Protein AF-A0AA88I192-F1 (afdb_monomer)

Nearest PDB structures (foldseek):
  7pnu-assembly1_K  TM=9.809E-01  e=5.376E-10  Mus musculus
  6yss-assembly1_n  TM=9.288E-01  e=1.792E-05  Escherichia coli
  8a22-assembly1_Bn  TM=9.103E-01  e=1.193E-05  Polytomella magna
  7nbu-assembly1_N  TM=9.635E-01  e=3.603E-05  Escherichia coli K-12
  7pjs-assembly1_n  TM=9.358E-01  e=3.207E-05  Escherichia coli

Structure (mmCIF, N/CA/C/O backbone):
data_AF-A0AA88I192-F1
#
_entry.id   AF-A0AA88I192-F1
#
loop_
_atom_site.group_PDB
_atom_site.id
_atom_site.type_symbol
_atom_site.label_atom_id
_atom_site.label_alt_id
_atom_site.label_comp_id
_atom_site.label_asym_id
_atom_site.label_entity_id
_atom_site.label_seq_id
_atom_site.pdbx_PDB_ins_code
_atom_site.Cartn_x
_atom_site.Cartn_y
_atom_site.Cartn_z
_atom_site.occupancy
_atom_site.B_iso_or_equiv
_atom_site.auth_seq_id
_atom_site.auth_comp_id
_atom_site.auth_asym_id
_atom_site.auth_atom_id
_atom_site.pdbx_PDB_model_num
ATOM 1 N N . MET A 1 1 ? 41.809 38.322 25.115 1.00 51.41 1 MET A N 1
ATOM 2 C CA . MET A 1 1 ? 41.732 36.876 25.448 1.00 51.41 1 MET A CA 1
ATOM 3 C C . MET A 1 1 ? 40.350 36.217 25.247 1.00 51.41 1 MET A C 1
ATOM 5 O O . MET A 1 1 ? 40.270 35.003 25.405 1.00 51.41 1 MET A O 1
ATOM 9 N N . MET A 1 2 ? 39.270 36.935 24.883 1.00 50.91 2 MET A N 1
ATOM 10 C CA . MET A 1 2 ? 37.962 36.310 24.558 1.00 50.91 2 MET A CA 1
ATOM 11 C C . MET A 1 2 ? 37.680 36.199 23.048 1.00 50.91 2 MET A C 1
ATOM 13 O O . MET A 1 2 ? 37.056 35.233 22.620 1.00 50.91 2 MET A O 1
ATOM 17 N N . LEU A 1 3 ? 38.195 37.129 22.235 1.00 48.72 3 LEU A N 1
ATOM 18 C CA . LEU A 1 3 ? 37.982 37.152 20.779 1.00 48.72 3 LEU A CA 1
ATOM 19 C C . LEU A 1 3 ? 38.757 36.048 20.029 1.00 48.72 3 LEU A C 1
ATOM 21 O O . LEU A 1 3 ? 38.247 35.493 19.058 1.00 48.72 3 LEU A O 1
ATOM 25 N N . ASP A 1 4 ? 39.915 35.615 20.541 1.00 52.03 4 ASP A N 1
ATOM 26 C CA . ASP A 1 4 ? 40.726 34.554 19.913 1.00 52.03 4 ASP A CA 1
ATOM 27 C C . ASP A 1 4 ? 40.079 33.162 19.971 1.00 52.03 4 ASP A C 1
ATOM 29 O O . ASP A 1 4 ? 40.385 32.286 19.158 1.00 52.03 4 ASP A O 1
ATOM 33 N N . LYS A 1 5 ? 39.161 32.937 20.923 1.00 53.00 5 LYS A N 1
ATOM 34 C CA . LYS A 1 5 ? 38.452 31.655 21.064 1.00 53.00 5 LYS A CA 1
ATOM 35 C C . LYS A 1 5 ? 37.318 31.501 20.050 1.00 53.00 5 LYS A C 1
ATOM 37 O O . LYS A 1 5 ? 37.022 30.377 19.653 1.00 53.00 5 LYS A O 1
ATOM 42 N N . ILE A 1 6 ? 36.715 32.607 19.606 1.00 53.84 6 ILE A N 1
ATOM 43 C CA . ILE A 1 6 ? 35.642 32.592 18.601 1.00 53.84 6 ILE A CA 1
ATOM 44 C C . ILE A 1 6 ? 36.239 32.305 17.215 1.00 53.84 6 ILE A C 1
ATOM 46 O O . ILE A 1 6 ? 35.756 31.415 16.515 1.00 53.84 6 ILE A O 1
ATOM 50 N N . CYS A 1 7 ? 37.360 32.947 16.863 1.00 49.00 7 CYS A N 1
ATOM 51 C CA . CYS A 1 7 ? 38.024 32.729 15.572 1.00 49.00 7 CYS A CA 1
ATOM 52 C C . CYS A 1 7 ? 38.640 31.327 15.418 1.00 49.00 7 CYS A C 1
ATOM 54 O O . CYS A 1 7 ? 38.557 30.744 14.338 1.00 49.00 7 CYS A O 1
ATOM 56 N N . ARG A 1 8 ? 39.184 30.717 16.485 1.00 50.88 8 ARG A N 1
ATOM 57 C CA . ARG A 1 8 ? 39.705 29.333 16.406 1.00 50.88 8 ARG A CA 1
ATOM 58 C C . ARG A 1 8 ? 38.624 28.275 16.193 1.00 50.88 8 ARG A C 1
ATOM 60 O O . ARG A 1 8 ? 38.935 27.203 15.689 1.00 50.88 8 ARG A O 1
ATOM 67 N N . ARG A 1 9 ? 37.369 28.555 16.563 1.00 47.03 9 ARG A N 1
ATOM 68 C CA . ARG A 1 9 ? 36.256 27.604 16.416 1.00 47.03 9 ARG A CA 1
ATOM 69 C C . ARG A 1 9 ? 35.670 27.584 15.003 1.00 47.03 9 ARG A C 1
ATOM 71 O O . ARG A 1 9 ? 35.092 26.580 14.608 1.00 47.03 9 ARG A O 1
ATOM 78 N N . LEU A 1 10 ? 35.832 28.672 14.248 1.00 48.09 10 LEU A N 1
ATOM 79 C CA . LEU A 1 10 ? 35.376 28.764 12.858 1.00 48.09 10 LEU A CA 1
ATOM 80 C C . LEU A 1 10 ? 36.398 28.167 11.875 1.00 48.09 10 LEU A C 1
ATOM 82 O O . LEU A 1 10 ? 36.008 27.602 10.858 1.00 48.09 10 LEU A O 1
ATOM 86 N N . LEU A 1 11 ? 37.691 28.211 12.215 1.00 51.22 11 LEU A N 1
ATOM 87 C CA . LEU A 1 11 ? 38.791 27.718 11.373 1.00 51.22 11 LEU A CA 1
ATOM 88 C C . LEU A 1 11 ? 39.126 26.225 11.559 1.00 51.22 11 LEU A C 1
ATOM 90 O O . LEU A 1 11 ? 39.992 25.709 10.861 1.00 51.22 11 LEU A O 1
ATOM 94 N N . SER A 1 12 ? 38.456 25.521 12.477 1.00 48.69 12 SER A N 1
ATOM 95 C CA . SER A 1 12 ? 38.644 24.079 12.714 1.00 48.69 12 SER A CA 1
ATOM 96 C C . SER A 1 12 ? 37.505 23.206 12.190 1.00 48.69 12 SER A C 1
ATOM 98 O O . SER A 1 12 ? 37.501 21.998 12.426 1.00 48.69 12 SER A O 1
ATOM 100 N N . SER A 1 13 ? 36.538 23.784 11.472 1.00 53.44 13 SER A N 1
ATOM 101 C CA . SER A 1 13 ? 35.586 22.966 10.728 1.00 53.44 13 SER A CA 1
ATOM 102 C C . SER A 1 13 ? 36.310 22.410 9.496 1.00 53.44 13 SER A C 1
ATOM 104 O O . SER A 1 13 ? 36.717 23.198 8.639 1.00 53.44 13 SER A O 1
ATOM 106 N N . PRO A 1 14 ? 36.548 21.085 9.388 1.00 50.09 14 PRO A N 1
ATOM 107 C CA . PRO A 1 14 ? 37.032 20.541 8.132 1.00 50.09 14 PRO A CA 1
ATOM 108 C C . PRO A 1 14 ? 35.998 20.935 7.084 1.00 50.09 14 PRO A C 1
ATOM 110 O O . PRO A 1 14 ? 34.798 20.767 7.324 1.00 50.09 14 PRO A O 1
ATOM 113 N N . LEU A 1 15 ? 36.454 21.505 5.963 1.00 48.78 15 LEU A N 1
ATOM 114 C CA . LEU A 1 15 ? 35.619 21.718 4.787 1.00 48.78 15 LEU A CA 1
ATOM 115 C C . LEU A 1 15 ? 34.831 20.434 4.587 1.00 48.78 15 LEU A C 1
ATOM 117 O O . LEU A 1 15 ? 35.414 19.386 4.303 1.00 48.78 15 LEU A O 1
ATOM 121 N N . ARG A 1 16 ? 33.527 20.504 4.862 1.00 43.22 16 ARG A N 1
ATOM 122 C CA . ARG A 1 16 ? 32.643 19.353 4.810 1.00 43.22 16 ARG A CA 1
ATOM 123 C C . ARG A 1 16 ? 32.752 18.838 3.390 1.00 43.22 16 ARG A C 1
ATOM 125 O O . ARG A 1 16 ? 32.314 19.515 2.462 1.00 43.22 16 ARG A O 1
ATOM 132 N N . SER A 1 17 ? 33.474 17.732 3.226 1.00 42.94 17 SER A N 1
ATOM 133 C CA . SER A 1 17 ? 33.807 17.226 1.905 1.00 42.94 17 SER A CA 1
ATOM 134 C C . SER A 1 17 ? 32.503 17.086 1.127 1.00 42.94 17 SER A C 1
ATOM 136 O O . SER A 1 17 ? 31.495 16.644 1.676 1.00 42.94 17 SER A O 1
ATOM 138 N N . VAL A 1 18 ? 32.497 17.489 -0.142 1.00 49.91 18 VAL A N 1
ATOM 139 C CA . VAL A 1 18 ? 31.319 17.395 -1.026 1.00 49.91 18 VAL A CA 1
ATOM 140 C C . VAL A 1 18 ? 30.752 15.959 -1.069 1.00 49.91 18 VAL A C 1
ATOM 142 O O . VAL A 1 18 ? 29.592 15.747 -1.411 1.00 49.91 18 VAL A O 1
ATOM 145 N N . VAL A 1 19 ? 31.537 14.971 -0.628 1.00 46.59 19 VAL A N 1
ATOM 146 C CA . VAL A 1 19 ? 31.157 13.566 -0.445 1.00 46.59 19 VAL A CA 1
ATOM 147 C C . VAL A 1 19 ? 30.024 13.373 0.582 1.00 46.59 19 VAL A C 1
ATOM 149 O O . VAL A 1 19 ? 29.197 12.484 0.403 1.00 46.59 19 VAL A O 1
ATOM 152 N N . ASP A 1 20 ? 29.887 14.254 1.579 1.00 41.62 20 ASP A N 1
ATOM 153 C CA . ASP A 1 20 ? 28.775 14.235 2.551 1.00 41.62 20 ASP A CA 1
ATOM 154 C C . ASP A 1 20 ? 27.451 14.784 1.980 1.00 41.62 20 ASP A C 1
ATOM 156 O O . ASP A 1 20 ? 26.423 14.778 2.661 1.00 41.62 20 ASP A O 1
ATOM 160 N N . GLN A 1 21 ? 27.447 15.255 0.726 1.00 48.81 21 GLN A N 1
ATOM 161 C CA . GLN A 1 21 ? 26.229 15.571 -0.026 1.00 48.81 21 GLN A CA 1
ATOM 162 C C . GLN A 1 21 ? 25.800 14.441 -0.966 1.00 48.81 21 GLN A C 1
ATOM 164 O O . GLN A 1 21 ? 24.959 14.658 -1.843 1.00 48.81 21 GLN A O 1
ATOM 169 N N . GLN A 1 22 ? 26.304 13.214 -0.794 1.00 48.47 22 GLN A N 1
ATOM 170 C CA . GLN A 1 22 ? 25.571 12.080 -1.341 1.00 48.47 22 GLN A CA 1
ATOM 171 C C . GLN A 1 22 ? 24.185 12.105 -0.704 1.00 48.47 22 GLN A C 1
ATOM 173 O O . GLN A 1 22 ? 24.053 11.897 0.501 1.00 48.47 22 GLN A O 1
ATOM 178 N N . GLN A 1 23 ? 23.162 12.429 -1.509 1.00 48.59 23 GLN A N 1
ATOM 179 C CA . GLN A 1 23 ? 21.764 12.323 -1.111 1.00 48.59 23 GLN A CA 1
ATOM 180 C C . GLN A 1 23 ? 21.643 11.014 -0.349 1.00 48.59 23 GLN A C 1
ATOM 182 O O . GLN A 1 23 ? 21.856 9.955 -0.944 1.00 48.59 23 GLN A O 1
ATOM 187 N N . VAL A 1 24 ? 21.385 11.087 0.961 1.00 50.34 24 VAL A N 1
ATOM 188 C CA . VAL A 1 24 ? 21.130 9.899 1.769 1.00 50.34 24 VAL A CA 1
ATOM 189 C C . VAL A 1 24 ? 20.035 9.185 1.007 1.00 50.34 24 VAL A C 1
ATOM 191 O O . VAL A 1 24 ? 18.920 9.707 0.937 1.00 50.34 24 VAL A O 1
ATOM 194 N N . ARG A 1 25 ? 20.373 8.077 0.329 1.00 52.69 25 ARG A N 1
ATOM 195 C CA . ARG A 1 25 ? 19.407 7.283 -0.421 1.00 52.69 25 ARG A CA 1
ATOM 196 C C . ARG A 1 25 ? 18.417 6.843 0.629 1.00 52.69 25 ARG A C 1
ATOM 198 O O . ARG A 1 25 ? 18.648 5.876 1.353 1.00 52.69 25 ARG A O 1
ATOM 205 N N . GLN A 1 26 ? 17.338 7.601 0.775 1.00 58.62 26 GLN A N 1
ATOM 206 C CA . GLN A 1 26 ? 16.240 7.183 1.603 1.00 58.62 26 GLN A CA 1
ATOM 207 C C . GLN A 1 26 ? 15.892 5.804 1.056 1.00 58.62 26 GLN A C 1
ATOM 209 O O . GLN A 1 26 ? 15.787 5.617 -0.156 1.00 58.62 26 GLN A O 1
ATOM 214 N N . LYS A 1 27 ? 15.728 4.821 1.942 1.00 71.31 27 LYS A N 1
ATOM 215 C CA . LYS A 1 27 ? 15.242 3.474 1.595 1.00 71.31 27 LYS A CA 1
ATOM 216 C C . LYS A 1 27 ? 13.958 3.516 0.736 1.00 71.31 27 LYS A C 1
ATOM 218 O O . LYS A 1 27 ? 13.531 2.504 0.193 1.00 71.31 27 LYS A O 1
ATOM 223 N N . TRP A 1 28 ? 13.344 4.695 0.627 1.00 87.62 28 TRP A N 1
ATOM 224 C CA . TRP A 1 28 ? 12.087 4.999 -0.010 1.00 87.62 28 TRP A CA 1
ATOM 225 C C . TRP A 1 28 ? 12.244 6.052 -1.122 1.00 87.62 28 TRP A C 1
ATOM 227 O O . TRP A 1 28 ? 12.904 7.063 -0.920 1.00 87.62 28 TRP A O 1
ATOM 237 N N . ALA A 1 29 ? 11.558 5.851 -2.250 1.00 89.69 29 ALA A N 1
ATOM 238 C CA . ALA A 1 29 ? 11.498 6.779 -3.380 1.00 89.69 29 ALA A CA 1
ATOM 239 C C . ALA A 1 29 ? 10.791 8.112 -3.060 1.00 89.69 29 ALA A C 1
ATOM 241 O O . ALA A 1 29 ? 11.293 9.164 -3.426 1.00 89.69 29 ALA A O 1
ATOM 242 N N . ASP A 1 30 ? 9.657 8.075 -2.344 1.00 91.12 30 ASP A N 1
ATOM 243 C CA . ASP A 1 30 ? 8.887 9.269 -1.961 1.00 91.12 30 ASP A CA 1
ATOM 244 C C . ASP A 1 30 ? 8.515 9.254 -0.471 1.00 91.12 30 ASP A C 1
ATOM 246 O O . ASP A 1 30 ? 8.269 8.194 0.117 1.00 91.12 30 ASP A O 1
ATOM 250 N N . TRP A 1 31 ? 8.237 10.435 0.092 1.00 92.81 31 TRP A N 1
ATOM 251 C CA . TRP A 1 31 ? 7.587 10.589 1.405 1.00 92.81 31 TRP A CA 1
ATOM 252 C C . TRP A 1 31 ? 6.234 9.862 1.507 1.00 92.81 31 TRP A C 1
ATOM 254 O O . TRP A 1 31 ? 5.815 9.429 2.583 1.00 92.81 31 TRP A O 1
ATOM 264 N N . ARG A 1 32 ? 5.530 9.700 0.378 1.00 94.56 32 ARG A N 1
ATOM 265 C CA . ARG A 1 32 ? 4.255 8.971 0.308 1.00 94.56 32 ARG A CA 1
ATOM 266 C C . ARG A 1 32 ? 4.445 7.484 0.585 1.00 94.56 32 ARG A C 1
ATOM 268 O O . ARG A 1 32 ? 3.583 6.877 1.216 1.00 94.56 32 ARG A O 1
ATOM 275 N N . MET A 1 33 ? 5.567 6.922 0.139 1.00 94.62 33 MET A N 1
ATOM 276 C CA . MET A 1 33 ? 5.936 5.539 0.417 1.00 94.62 33 MET A CA 1
ATOM 277 C C . MET A 1 33 ? 6.343 5.361 1.879 1.00 94.62 33 MET A C 1
ATOM 279 O O . MET A 1 33 ? 5.923 4.393 2.502 1.00 94.62 33 MET A O 1
ATOM 283 N N . ILE A 1 34 ? 7.040 6.344 2.462 1.00 94.69 34 ILE A N 1
ATOM 284 C CA . ILE A 1 34 ? 7.332 6.379 3.906 1.00 94.69 34 ILE A CA 1
ATOM 285 C C . ILE A 1 34 ? 6.030 6.338 4.715 1.00 94.69 34 ILE A C 1
ATOM 287 O O . ILE A 1 34 ? 5.886 5.532 5.634 1.00 94.69 34 ILE A O 1
ATOM 291 N N . LYS A 1 35 ? 5.057 7.185 4.357 1.00 94.62 35 LYS A N 1
ATOM 292 C CA . LYS A 1 35 ? 3.751 7.238 5.026 1.00 94.62 35 LYS A CA 1
ATOM 293 C C . LYS A 1 35 ? 2.979 5.922 4.875 1.00 94.62 35 LYS A C 1
ATOM 295 O O . LYS A 1 35 ? 2.398 5.455 5.848 1.00 94.62 35 LYS A O 1
ATOM 300 N N . ASP A 1 36 ? 2.992 5.311 3.691 1.00 95.88 36 ASP A N 1
ATOM 301 C CA . ASP A 1 36 ? 2.343 4.013 3.463 1.00 95.88 36 ASP A CA 1
ATOM 302 C C . ASP A 1 36 ? 3.015 2.883 4.258 1.00 95.88 36 ASP A C 1
ATOM 304 O O . ASP A 1 36 ? 2.327 2.073 4.873 1.00 95.88 36 ASP A O 1
ATOM 308 N N . ASN A 1 37 ? 4.348 2.876 4.345 1.00 95.00 37 ASN A N 1
ATOM 309 C CA . ASN A 1 37 ? 5.075 1.898 5.148 1.00 95.00 37 ASN A CA 1
ATOM 310 C C . ASN A 1 37 ? 4.754 2.020 6.646 1.00 95.00 37 ASN A C 1
ATOM 312 O O . ASN A 1 37 ? 4.514 1.009 7.301 1.00 95.00 37 ASN A O 1
ATOM 316 N N . LYS A 1 3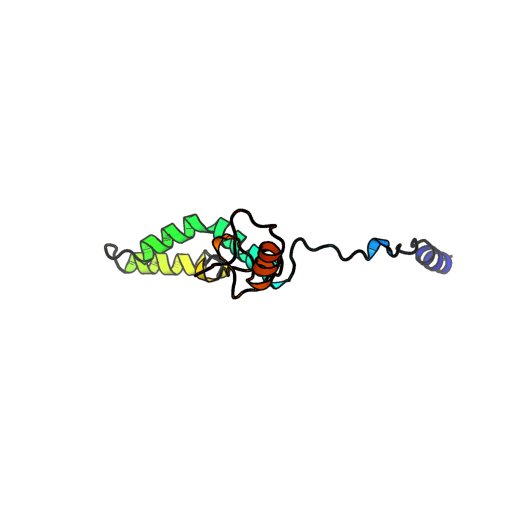8 ? 4.670 3.247 7.180 1.00 95.31 38 LYS A N 1
ATOM 317 C CA . LYS A 1 38 ? 4.239 3.478 8.570 1.00 95.31 38 LYS A CA 1
ATOM 318 C C . LYS A 1 38 ? 2.831 2.931 8.828 1.00 95.31 38 LYS A C 1
ATOM 320 O O . LYS A 1 38 ? 2.603 2.293 9.850 1.00 95.31 38 LYS A O 1
ATOM 325 N N . ARG A 1 39 ? 1.902 3.107 7.880 1.00 96.56 39 ARG A N 1
ATOM 326 C CA . ARG A 1 39 ? 0.553 2.516 7.971 1.00 96.56 39 ARG A CA 1
ATOM 327 C C . ARG A 1 39 ? 0.599 0.995 7.963 1.00 96.56 39 ARG A C 1
ATOM 329 O O . ARG A 1 39 ? -0.033 0.378 8.803 1.00 96.56 39 ARG A O 1
ATOM 336 N N . ARG A 1 40 ? 1.380 0.384 7.066 1.00 96.44 40 ARG A N 1
ATOM 337 C CA . ARG A 1 40 ? 1.552 -1.081 7.019 1.00 96.44 40 ARG A CA 1
ATOM 338 C C . ARG A 1 40 ? 2.100 -1.633 8.336 1.00 96.44 40 ARG A C 1
ATOM 340 O O . ARG A 1 40 ? 1.629 -2.668 8.791 1.00 96.44 40 ARG A O 1
ATOM 347 N N . GLN A 1 41 ? 3.052 -0.937 8.956 1.00 96.31 41 GLN A N 1
ATOM 348 C CA . GLN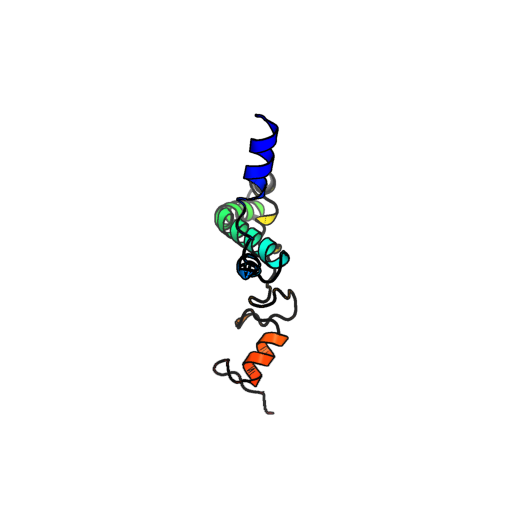 A 1 41 ? 3.581 -1.297 10.276 1.00 96.31 41 GLN A CA 1
ATOM 349 C C . GLN A 1 41 ? 2.509 -1.182 11.365 1.00 96.31 41 GLN A C 1
ATOM 351 O O . GLN A 1 41 ? 2.335 -2.109 12.145 1.00 96.31 41 GLN A O 1
ATOM 356 N N . CYS A 1 42 ? 1.741 -0.092 11.373 1.00 96.44 42 CYS A N 1
ATOM 357 C CA . CYS A 1 42 ? 0.634 0.101 12.309 1.00 96.44 42 CYS A CA 1
ATOM 358 C C . CYS A 1 42 ? -0.442 -0.990 12.168 1.00 96.44 42 CYS A C 1
ATOM 360 O O . CYS A 1 42 ? -0.847 -1.587 13.162 1.00 96.44 42 CYS A O 1
ATOM 362 N N . VAL A 1 43 ? -0.843 -1.310 10.931 1.00 97.12 43 VAL A N 1
ATOM 363 C CA . VAL A 1 43 ? -1.770 -2.411 10.639 1.00 97.12 43 VAL A CA 1
ATOM 364 C C . VAL A 1 43 ? -1.205 -3.729 11.152 1.00 97.12 43 VAL A C 1
ATOM 366 O O . VAL A 1 43 ? -1.929 -4.446 11.823 1.00 97.12 43 VAL A O 1
ATOM 369 N N . LYS A 1 44 ? 0.074 -4.034 10.893 1.00 96.88 44 LYS A N 1
ATOM 370 C CA . LYS A 1 44 ? 0.719 -5.267 11.370 1.00 96.88 44 LYS A CA 1
ATOM 371 C C . LYS A 1 44 ? 0.659 -5.390 12.895 1.00 96.88 44 LYS A C 1
ATOM 373 O O . LYS A 1 44 ? 0.335 -6.461 13.388 1.00 96.88 44 LYS A O 1
ATOM 378 N N . ASN A 1 45 ? 0.951 -4.308 13.614 1.00 96.38 45 ASN A N 1
ATOM 379 C CA . ASN A 1 45 ? 1.003 -4.319 15.076 1.00 96.38 45 ASN A CA 1
ATOM 380 C C . ASN A 1 45 ? -0.379 -4.536 15.712 1.00 96.38 45 ASN A C 1
ATOM 382 O O . ASN A 1 45 ? -0.480 -5.247 16.700 1.00 96.38 45 ASN A O 1
ATOM 386 N N . HIS A 1 46 ? -1.437 -3.951 15.141 1.00 95.81 46 HIS A N 1
ATOM 387 C CA . HIS A 1 46 ? -2.791 -3.994 15.716 1.00 95.81 46 HIS A CA 1
ATOM 388 C C . HIS A 1 46 ? -3.743 -4.971 15.009 1.00 95.81 46 HIS A C 1
ATOM 390 O O . HIS A 1 46 ? -4.942 -4.960 15.285 1.00 95.81 46 HIS A O 1
ATOM 396 N N . PHE A 1 47 ? -3.254 -5.778 14.062 1.00 95.19 47 PHE A N 1
ATOM 397 C CA . PHE A 1 47 ? -4.097 -6.604 13.193 1.00 95.19 47 PHE A CA 1
ATOM 398 C C . PHE A 1 47 ? -4.974 -7.573 13.989 1.00 95.19 47 PHE A C 1
ATOM 400 O O . PHE A 1 47 ? -6.190 -7.604 13.800 1.00 95.19 47 PHE A O 1
ATOM 407 N N . GLU A 1 48 ? -4.359 -8.335 14.892 1.00 95.50 48 GLU A N 1
ATOM 408 C CA . GLU A 1 48 ? -5.031 -9.396 15.641 1.00 95.50 48 GLU A CA 1
ATOM 409 C C . GLU A 1 48 ? -6.117 -8.842 16.561 1.00 95.50 48 GLU A C 1
ATOM 411 O O . GLU A 1 48 ? -7.275 -9.250 16.479 1.00 95.50 48 GLU A O 1
ATOM 416 N N . GLU A 1 49 ? -5.759 -7.871 17.402 1.00 94.75 49 GLU A N 1
ATOM 417 C CA . GLU A 1 49 ? -6.677 -7.245 18.353 1.00 94.75 49 GLU A CA 1
ATOM 418 C C . GLU A 1 49 ? -7.843 -6.579 17.621 1.00 94.75 49 GLU A C 1
ATOM 420 O O . GLU A 1 49 ? -9.011 -6.823 17.932 1.00 94.75 49 GLU A O 1
ATOM 425 N N . ARG A 1 50 ? -7.547 -5.798 16.574 1.00 95.50 50 ARG A N 1
ATOM 426 C CA . ARG A 1 50 ? -8.573 -5.094 15.804 1.00 95.50 50 ARG A CA 1
ATOM 427 C C . ARG A 1 50 ? -9.549 -6.062 15.141 1.00 95.50 50 ARG A C 1
ATOM 429 O O . ARG A 1 50 ? -10.742 -5.772 15.105 1.00 95.50 50 ARG A O 1
ATOM 436 N N . ILE A 1 51 ? -9.078 -7.197 14.622 1.00 95.38 51 ILE A N 1
ATOM 437 C CA . ILE A 1 51 ? -9.955 -8.210 14.019 1.00 95.38 51 ILE A CA 1
ATOM 438 C C . ILE A 1 51 ? -10.882 -8.834 15.055 1.00 95.38 51 ILE A C 1
ATOM 440 O O . ILE A 1 51 ? -12.066 -8.988 14.760 1.00 95.38 51 ILE A O 1
ATOM 444 N N . ARG A 1 52 ? -10.392 -9.130 16.265 1.00 95.44 52 ARG A N 1
ATOM 445 C CA . ARG A 1 52 ? -11.225 -9.677 17.349 1.00 95.44 52 ARG A CA 1
ATOM 446 C C . ARG A 1 52 ? -12.377 -8.729 17.690 1.00 95.44 52 ARG A C 1
ATOM 448 O O . ARG A 1 52 ? -13.533 -9.144 17.664 1.00 95.44 52 ARG A O 1
ATOM 455 N N . HIS A 1 53 ? -12.093 -7.442 17.898 1.00 94.88 53 HIS A N 1
ATOM 456 C CA . HIS A 1 53 ? -13.150 -6.463 18.181 1.00 94.88 53 HIS A CA 1
ATOM 457 C C . HIS A 1 53 ? -14.091 -6.242 16.983 1.00 94.88 53 HIS A C 1
ATOM 459 O O . HIS A 1 53 ? -15.301 -6.102 17.158 1.00 94.88 53 HIS A O 1
ATOM 465 N N . LEU A 1 54 ? -13.570 -6.248 15.748 1.00 95.38 54 LEU A N 1
ATOM 466 C CA . LEU A 1 54 ? -14.403 -6.139 14.545 1.00 95.38 54 LEU A CA 1
ATOM 467 C C . LEU A 1 54 ? -15.321 -7.351 14.348 1.00 95.38 54 LEU A C 1
ATOM 469 O O . LEU A 1 54 ? -16.424 -7.174 13.832 1.00 95.38 54 LEU A O 1
ATOM 473 N N . ALA A 1 55 ? -14.888 -8.550 14.741 1.00 96.12 55 ALA A N 1
ATOM 474 C CA . ALA A 1 55 ? -15.709 -9.753 14.689 1.00 96.12 55 ALA A CA 1
ATOM 475 C C . ALA A 1 55 ? -16.906 -9.636 15.643 1.00 96.12 55 ALA A C 1
ATOM 477 O O . ALA A 1 55 ? -18.038 -9.827 15.210 1.00 96.12 55 ALA A O 1
ATOM 478 N N . VAL A 1 56 ? -16.669 -9.215 16.891 1.00 96.25 56 VAL A N 1
ATOM 479 C CA . VAL A 1 56 ? -17.729 -8.959 17.884 1.00 96.25 56 VAL A CA 1
ATOM 480 C C . VAL A 1 56 ? -18.693 -7.877 17.392 1.00 96.25 56 VAL A C 1
ATOM 482 O O . VAL A 1 56 ? -19.903 -8.075 17.412 1.00 96.25 56 VAL A O 1
ATOM 485 N N . LYS A 1 57 ? -18.165 -6.763 16.867 1.00 95.62 57 LYS A N 1
ATOM 486 C CA . LYS A 1 57 ? -18.972 -5.655 16.331 1.00 95.62 57 LYS A CA 1
ATOM 487 C C . LYS A 1 57 ? -19.902 -6.079 15.186 1.00 95.62 57 LYS A C 1
ATOM 489 O O . LYS A 1 57 ? -20.964 -5.493 15.027 1.00 95.62 57 LYS A O 1
ATOM 494 N N . LYS A 1 58 ? -19.482 -7.027 14.342 1.00 94.81 58 LYS A N 1
ATOM 495 C CA . LYS A 1 58 ? -20.227 -7.450 13.141 1.00 94.81 58 LYS A CA 1
ATOM 496 C C . LYS A 1 58 ? -21.103 -8.685 13.353 1.00 94.81 58 LYS A C 1
ATOM 498 O O . LYS A 1 58 ? -21.787 -9.096 12.419 1.00 94.81 58 LYS A O 1
ATOM 503 N N . ALA A 1 59 ? -21.050 -9.309 14.522 1.00 96.31 59 ALA A N 1
ATOM 504 C CA . ALA A 1 59 ? -21.747 -10.557 14.771 1.00 96.31 59 ALA A CA 1
ATOM 505 C C . ALA A 1 59 ? -23.252 -10.332 14.983 1.00 96.31 59 ALA A C 1
ATOM 507 O O . ALA A 1 59 ? -23.653 -9.609 15.886 1.00 96.31 59 ALA A O 1
ATOM 508 N N . THR A 1 60 ? -24.090 -11.006 14.191 1.00 94.12 60 THR A N 1
ATOM 509 C CA . THR A 1 60 ? -25.561 -10.894 14.258 1.00 94.12 60 THR A CA 1
ATOM 510 C C . THR A 1 60 ? -26.169 -11.564 15.492 1.00 94.12 60 THR A C 1
ATOM 512 O O . THR A 1 60 ? -27.238 -11.172 15.939 1.00 94.12 60 THR A O 1
ATOM 515 N N . VAL A 1 61 ? -25.494 -12.575 16.046 1.00 95.75 61 VAL A N 1
ATOM 516 C CA . VAL A 1 61 ? -25.994 -13.380 17.176 1.00 95.75 61 VAL A CA 1
ATOM 517 C C . VAL A 1 61 ? -25.897 -12.628 18.508 1.00 95.75 61 VAL A C 1
ATOM 519 O O . VAL A 1 61 ? -26.628 -12.935 19.445 1.00 95.75 61 VAL A O 1
ATOM 522 N N . LEU A 1 62 ? -24.987 -11.655 18.617 1.00 94.69 62 LEU A N 1
ATOM 523 C CA . LEU A 1 62 ? -24.745 -10.963 19.878 1.00 94.69 62 LEU A CA 1
ATOM 524 C C . LEU A 1 62 ? -25.785 -9.864 20.143 1.00 94.69 62 LEU A C 1
ATOM 526 O O . LEU A 1 62 ? -26.214 -9.196 19.200 1.00 94.69 62 LEU A O 1
ATOM 530 N N . PRO A 1 63 ? -26.110 -9.597 21.423 1.00 96.31 63 PRO A N 1
ATOM 531 C CA . PRO A 1 63 ? -26.907 -8.443 21.820 1.00 96.31 63 PRO A CA 1
ATOM 532 C C . PRO A 1 63 ? -26.334 -7.127 21.268 1.00 96.31 63 PRO A C 1
ATOM 534 O O . PRO A 1 63 ? -25.107 -6.957 21.240 1.00 96.31 63 PRO A O 1
ATOM 537 N N . PRO A 1 64 ? -27.189 -6.157 20.896 1.00 94.81 64 PRO A N 1
ATOM 538 C CA . PRO A 1 64 ? -26.745 -4.880 20.335 1.00 94.81 64 PRO A CA 1
ATOM 539 C C . PRO A 1 64 ? -25.887 -4.066 21.317 1.00 94.81 64 PRO A C 1
ATOM 541 O O . PRO A 1 64 ? -25.008 -3.317 20.896 1.00 94.81 64 PRO A O 1
ATOM 544 N N . GLU A 1 65 ? -26.080 -4.248 22.624 1.00 95.69 65 GLU A N 1
ATOM 545 C CA . GLU A 1 65 ? -25.290 -3.584 23.667 1.00 95.69 65 GLU A CA 1
ATOM 546 C C . GLU A 1 65 ? -23.807 -3.970 23.597 1.00 95.69 65 GLU A C 1
ATOM 548 O O . GLU A 1 65 ? -22.934 -3.101 23.597 1.00 95.69 65 GLU A O 1
ATOM 553 N N . LEU A 1 66 ? -23.508 -5.264 23.442 1.00 94.50 66 LEU A N 1
ATOM 554 C CA . LEU A 1 66 ? -22.133 -5.753 23.310 1.00 94.50 66 LEU A CA 1
ATOM 555 C C . LEU A 1 66 ? -21.491 -5.281 22.002 1.00 94.50 66 LEU A C 1
ATOM 557 O O . LE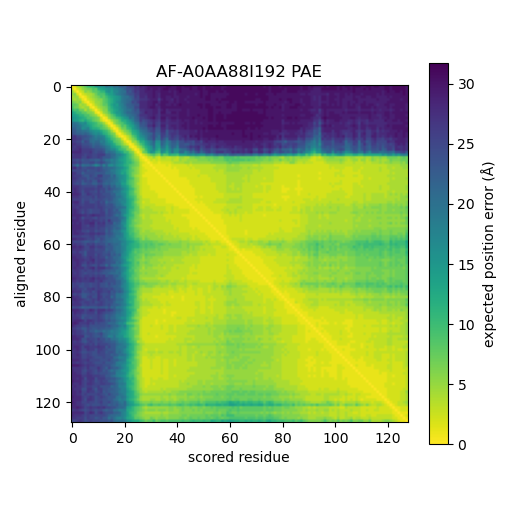U A 1 66 ? -20.308 -4.933 21.978 1.00 94.50 66 LEU A O 1
ATOM 561 N N . GLN A 1 67 ? -22.272 -5.207 20.922 1.00 95.06 67 GLN A N 1
ATOM 562 C CA . GLN A 1 67 ? -21.802 -4.648 19.653 1.00 95.06 67 GLN A CA 1
ATOM 563 C C . GLN A 1 67 ? -21.444 -3.161 19.796 1.00 95.06 67 GLN A C 1
ATOM 565 O O . GLN A 1 67 ? -20.425 -2.720 19.256 1.00 95.06 67 GLN A O 1
ATOM 570 N N . ALA A 1 68 ? -22.240 -2.393 20.548 1.00 95.25 68 ALA A N 1
ATOM 571 C CA . ALA A 1 68 ? -21.985 -0.980 20.815 1.00 95.25 68 ALA A CA 1
ATOM 572 C C . ALA A 1 68 ? -20.723 -0.773 21.666 1.00 95.25 68 ALA A C 1
ATOM 574 O O . ALA A 1 68 ? -19.927 0.117 21.363 1.00 95.25 68 ALA A O 1
ATOM 575 N N . VAL A 1 69 ? -20.495 -1.615 22.679 1.00 96.62 69 VAL A N 1
ATOM 576 C CA . VAL A 1 69 ? -19.253 -1.597 23.472 1.00 96.62 69 VAL A CA 1
ATOM 577 C C . VAL A 1 69 ? -18.048 -1.891 22.581 1.00 96.62 69 VAL A C 1
ATOM 579 O O . VAL A 1 69 ? -17.119 -1.088 22.530 1.00 96.62 69 VAL A O 1
ATOM 582 N N . ALA A 1 70 ? -18.092 -2.968 21.792 1.00 95.38 70 ALA A N 1
ATOM 583 C CA . ALA A 1 70 ? -17.008 -3.307 20.870 1.00 95.38 70 ALA A CA 1
ATOM 584 C C . ALA A 1 70 ? -16.749 -2.195 19.837 1.00 95.38 70 ALA A C 1
ATOM 586 O O . ALA A 1 70 ? -15.604 -1.947 19.459 1.00 95.38 70 ALA A O 1
ATOM 587 N N . ALA A 1 71 ? -17.792 -1.493 19.381 1.00 94.50 71 ALA A N 1
ATOM 588 C CA . ALA A 1 71 ? -17.639 -0.352 18.486 1.00 94.50 71 ALA A CA 1
ATOM 589 C C . ALA A 1 71 ? -16.882 0.813 19.141 1.00 94.50 71 ALA A C 1
ATOM 591 O O . ALA A 1 71 ? -15.968 1.339 18.506 1.00 94.50 71 ALA A O 1
ATOM 592 N N . LYS A 1 72 ? -17.209 1.158 20.394 1.00 95.88 72 LYS A N 1
ATOM 593 C CA . LYS A 1 72 ? -16.503 2.194 21.166 1.00 95.88 72 LYS A CA 1
ATOM 594 C C . LYS A 1 72 ? -15.040 1.823 21.397 1.00 95.88 72 LYS A C 1
ATOM 596 O O . LYS A 1 72 ? -14.148 2.610 21.098 1.00 95.88 72 LYS A O 1
ATOM 601 N N . GLU A 1 73 ? -14.777 0.582 21.805 1.00 95.38 73 GLU A N 1
ATOM 602 C CA . GLU A 1 73 ? -13.409 0.100 22.025 1.00 95.38 73 GLU A CA 1
ATOM 603 C C . GLU A 1 73 ? -12.544 0.184 20.761 1.00 95.38 73 GLU A C 1
ATOM 605 O O . GLU A 1 73 ? -11.360 0.509 20.838 1.00 95.38 73 GLU A O 1
ATOM 610 N N . VAL A 1 74 ? -13.120 -0.086 19.583 1.00 94.38 74 VAL A N 1
ATOM 611 C CA . VAL A 1 74 ? -12.389 0.013 18.310 1.00 94.38 74 VAL A CA 1
ATOM 612 C C . VAL A 1 74 ? -11.964 1.450 18.000 1.00 94.38 74 VAL A C 1
ATOM 614 O O . VAL A 1 74 ? -10.937 1.650 17.344 1.00 94.38 74 VAL A O 1
ATOM 617 N N . GLU A 1 75 ? -12.763 2.430 18.413 1.00 92.56 75 GLU A N 1
ATOM 618 C CA . GLU A 1 75 ? -12.519 3.854 18.172 1.00 92.56 75 GLU A CA 1
ATOM 619 C C . GLU A 1 75 ? -11.546 4.450 19.193 1.00 92.56 75 GLU A C 1
ATOM 621 O O . GLU A 1 75 ? -10.683 5.237 18.810 1.00 92.56 75 GLU A O 1
ATOM 626 N N . GLU A 1 76 ? -11.628 4.027 20.455 1.00 94.12 76 GLU A N 1
ATOM 627 C CA . GLU A 1 76 ? -10.773 4.515 21.543 1.00 94.12 76 GLU A CA 1
ATOM 628 C C . GLU A 1 76 ? -9.375 3.883 21.530 1.00 94.12 76 GLU A C 1
ATOM 630 O O . GLU A 1 76 ? -8.374 4.582 21.694 1.00 94.12 76 GLU A O 1
ATOM 635 N N . LYS A 1 77 ? -9.281 2.560 21.324 1.00 92.56 77 LYS A N 1
ATOM 636 C CA . LYS A 1 77 ? -8.015 1.820 21.478 1.00 92.56 77 LYS A CA 1
ATOM 637 C C . LYS A 1 77 ? -7.104 1.920 20.258 1.00 92.56 77 LYS A C 1
ATOM 639 O O . LYS A 1 77 ? -5.883 1.914 20.404 1.00 92.56 77 LYS A O 1
ATOM 644 N N . PHE A 1 78 ? -7.661 1.967 19.044 1.00 94.69 78 PHE A N 1
ATOM 645 C CA . PHE A 1 78 ? -6.856 1.848 17.825 1.00 94.69 78 PHE A CA 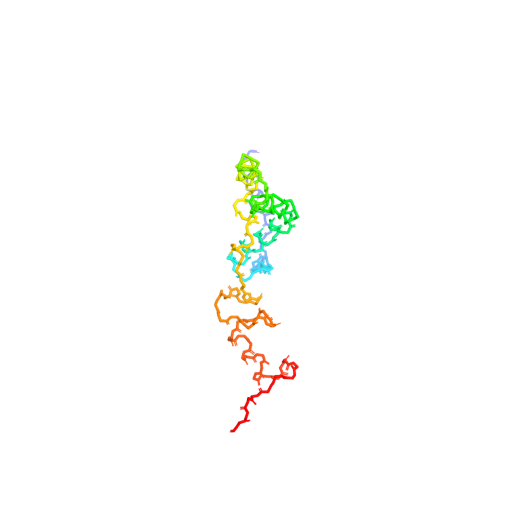1
ATOM 646 C C . PHE A 1 78 ? -6.638 3.185 17.115 1.00 94.69 78 PHE A C 1
ATOM 648 O O . PHE A 1 78 ? -7.594 3.909 16.835 1.00 94.69 78 PHE A O 1
ATOM 655 N N . PRO A 1 79 ? -5.404 3.473 16.663 1.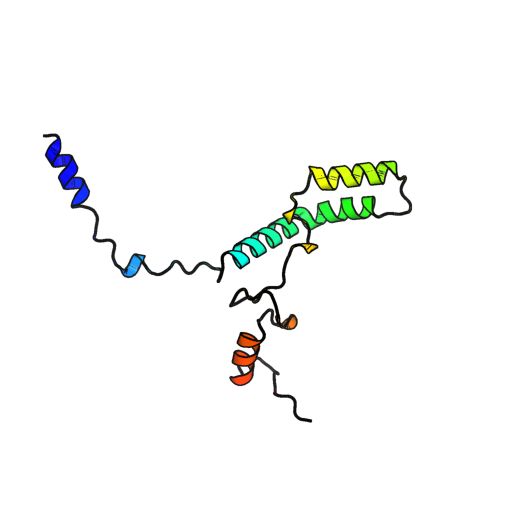00 95.19 79 PRO A N 1
ATOM 656 C CA . PRO A 1 79 ? -5.163 4.626 15.813 1.00 95.19 79 PRO A CA 1
ATOM 657 C C . PRO A 1 79 ? -5.866 4.461 14.458 1.00 95.19 79 PRO A C 1
ATOM 659 O O . PRO A 1 79 ? -5.978 3.362 13.909 1.00 95.19 79 PRO A O 1
ATOM 662 N N . ARG A 1 80 ? -6.261 5.580 13.838 1.00 92.75 80 ARG A N 1
ATOM 663 C CA . ARG A 1 80 ? -6.941 5.595 12.525 1.00 92.75 80 ARG A CA 1
ATOM 664 C C . ARG A 1 80 ? -6.186 4.827 11.433 1.00 92.75 80 ARG A C 1
ATOM 666 O O . ARG A 1 80 ? -6.803 4.241 10.542 1.00 92.75 80 ARG A O 1
ATOM 673 N N . ASP A 1 81 ? -4.857 4.845 11.483 1.00 95.44 81 ASP A N 1
ATOM 674 C CA . ASP A 1 81 ? -3.987 4.192 10.503 1.00 95.44 81 ASP A CA 1
ATOM 675 C C . ASP A 1 81 ? -3.852 2.669 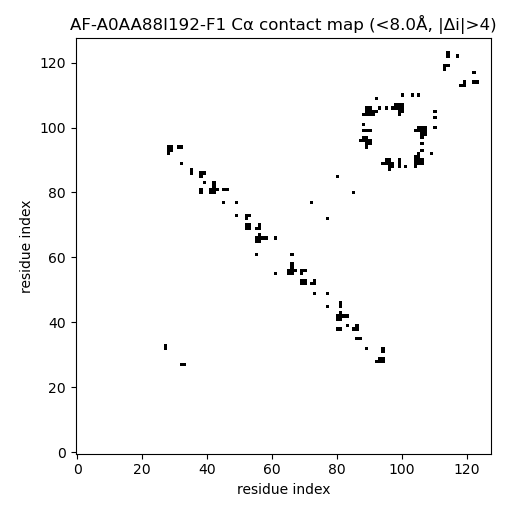10.704 1.00 95.44 81 ASP A C 1
ATOM 677 O O . ASP A 1 81 ? -3.331 2.005 9.811 1.00 95.44 81 ASP A O 1
ATOM 681 N N . ALA A 1 82 ? -4.406 2.099 11.784 1.00 95.81 82 ALA A N 1
ATOM 682 C CA . ALA A 1 82 ? -4.513 0.648 11.979 1.00 95.81 82 ALA A CA 1
ATOM 683 C C . ALA A 1 82 ? -5.556 -0.012 11.055 1.00 95.81 82 ALA A C 1
ATOM 685 O O . ALA A 1 82 ? -5.644 -1.235 10.970 1.00 95.81 82 ALA A O 1
ATOM 686 N N . SER A 1 83 ? -6.376 0.777 10.353 1.00 93.69 83 SER A N 1
ATOM 687 C CA . SER A 1 83 ? -7.333 0.246 9.383 1.00 93.69 83 SER A CA 1
ATOM 688 C C . SER A 1 83 ? -6.638 -0.210 8.096 1.00 93.69 83 SER A C 1
ATOM 690 O O . SER A 1 83 ? -6.061 0.608 7.373 1.00 93.69 83 SER A O 1
ATOM 692 N N . TYR A 1 84 ? -6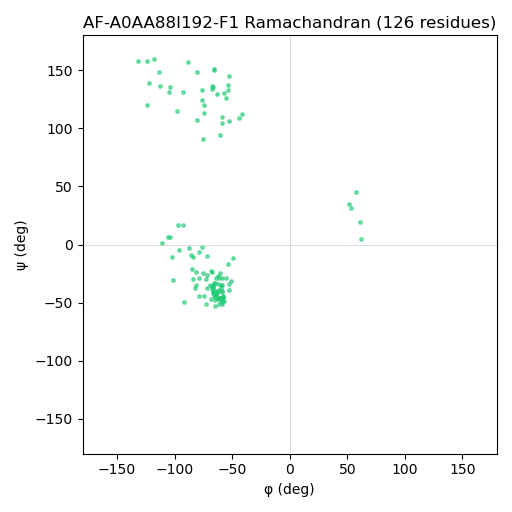.768 -1.500 7.760 1.00 93.69 84 TYR A N 1
ATOM 693 C CA . TYR A 1 84 ? -6.167 -2.092 6.556 1.00 93.69 84 TYR A CA 1
ATOM 694 C C . TYR A 1 84 ? -6.638 -1.423 5.254 1.00 93.69 84 TYR A C 1
ATOM 696 O O . TYR A 1 84 ? -5.872 -1.332 4.298 1.00 93.69 84 TYR A O 1
ATOM 704 N N . ILE A 1 85 ? -7.861 -0.879 5.236 1.00 94.56 85 ILE A N 1
ATO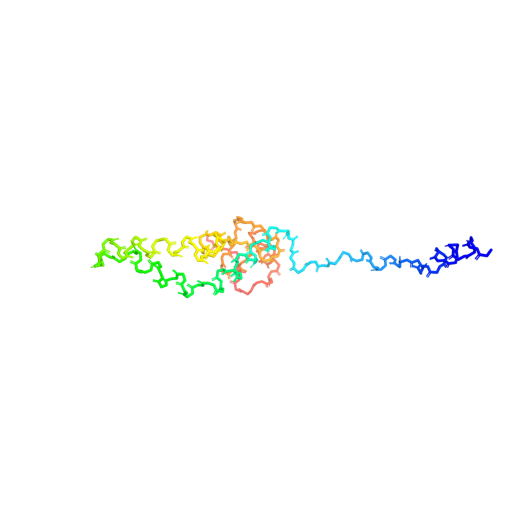M 705 C CA . ILE A 1 85 ? -8.476 -0.214 4.073 1.00 94.56 85 ILE A CA 1
ATOM 706 C C . ILE A 1 85 ? -7.651 1.004 3.611 1.00 94.56 85 ILE A C 1
ATOM 708 O O . ILE A 1 85 ? -7.707 1.407 2.454 1.00 94.56 85 ILE A O 1
ATOM 712 N N . ARG A 1 86 ? -6.861 1.610 4.507 1.00 94.75 86 ARG A N 1
ATOM 713 C CA . ARG A 1 86 ? -6.060 2.812 4.213 1.00 94.75 86 ARG A CA 1
ATOM 714 C C . ARG A 1 86 ? -4.714 2.514 3.552 1.00 94.75 86 ARG A C 1
ATOM 716 O O . ARG A 1 86 ? -4.026 3.456 3.140 1.00 94.75 86 ARG A O 1
ATOM 723 N N . VAL A 1 87 ? -4.305 1.249 3.502 1.00 95.00 87 VAL A N 1
ATOM 724 C CA . VAL A 1 87 ? -3.059 0.829 2.857 1.00 95.00 87 VAL A CA 1
ATOM 725 C C . VAL A 1 87 ? -3.255 0.842 1.345 1.00 95.00 87 VAL A C 1
ATOM 727 O O . VAL A 1 87 ? -4.248 0.330 0.839 1.00 95.00 87 VAL A O 1
ATOM 730 N N . VAL A 1 88 ? -2.304 1.425 0.610 1.00 94.94 88 VAL A N 1
ATOM 731 C CA . VAL A 1 88 ? -2.372 1.505 -0.855 1.00 94.94 88 VAL A CA 1
ATOM 732 C C . VAL A 1 88 ? -1.282 0.638 -1.478 1.00 94.94 88 VAL A C 1
ATOM 734 O O . VAL A 1 88 ? -0.119 0.680 -1.075 1.00 94.94 88 VAL A O 1
ATOM 737 N N . ASN A 1 89 ? -1.632 -0.120 -2.516 1.00 93.81 89 ASN A N 1
ATOM 738 C CA . ASN A 1 89 ? -0.671 -0.904 -3.291 1.00 93.81 89 ASN A CA 1
ATOM 739 C C . ASN A 1 89 ? 0.147 -0.003 -4.229 1.00 93.81 89 ASN A C 1
ATOM 741 O O . ASN A 1 89 ? -0.231 0.263 -5.369 1.00 93.81 89 ASN A O 1
ATOM 745 N N . ARG A 1 90 ? 1.286 0.482 -3.725 1.00 95.06 90 ARG A N 1
ATOM 746 C CA . ARG A 1 90 ? 2.255 1.300 -4.468 1.00 95.06 90 ARG A CA 1
ATOM 747 C C . ARG A 1 90 ? 3.287 0.442 -5.196 1.00 95.06 90 ARG A C 1
ATOM 749 O O . ARG A 1 90 ? 3.574 -0.680 -4.792 1.00 95.06 90 ARG A O 1
ATOM 756 N N . CYS A 1 91 ? 3.883 1.009 -6.242 1.00 95.31 91 CYS A N 1
ATOM 757 C CA . CYS A 1 91 ? 5.076 0.457 -6.880 1.00 95.31 91 CYS A CA 1
ATOM 758 C C . CYS A 1 91 ? 6.256 0.456 -5.898 1.00 95.31 91 CYS A C 1
ATOM 760 O O . CYS A 1 91 ? 6.577 1.510 -5.348 1.00 95.31 91 CYS A O 1
ATOM 762 N N . SER A 1 92 ? 6.940 -0.678 -5.749 1.00 92.38 92 SER A N 1
ATOM 763 C CA . SER A 1 92 ? 8.099 -0.811 -4.853 1.00 92.38 92 SER A CA 1
ATOM 764 C C . SER A 1 92 ? 9.295 0.062 -5.251 1.00 92.38 92 SER A C 1
ATOM 766 O O . SER A 1 92 ? 10.068 0.464 -4.390 1.00 92.38 92 SER A O 1
ATOM 768 N N . VAL A 1 93 ? 9.448 0.366 -6.546 1.00 92.44 93 VAL A N 1
ATOM 769 C CA . VAL A 1 93 ? 10.593 1.134 -7.070 1.00 92.44 93 VAL A CA 1
ATOM 770 C C . VAL A 1 93 ? 10.292 2.630 -7.114 1.00 92.44 93 VAL A C 1
ATOM 772 O O . VAL A 1 93 ? 11.081 3.437 -6.645 1.00 92.44 93 VAL A O 1
ATOM 775 N N . THR A 1 94 ? 9.141 3.011 -7.675 1.00 93.38 94 THR A N 1
ATOM 776 C CA . THR A 1 94 ? 8.817 4.417 -7.984 1.00 93.38 94 THR A CA 1
ATOM 777 C C . THR A 1 94 ? 7.711 5.011 -7.118 1.00 93.38 94 THR A C 1
ATOM 779 O O . THR A 1 94 ? 7.301 6.135 -7.368 1.00 93.38 94 THR A O 1
ATOM 782 N N . SER A 1 95 ? 7.141 4.278 -6.150 1.00 95.56 95 SER A N 1
ATOM 783 C CA . SER A 1 95 ? 6.039 4.759 -5.285 1.00 95.56 95 SER A CA 1
ATOM 784 C C . SER A 1 95 ? 4.722 5.128 -6.017 1.00 95.56 95 SER A C 1
ATOM 786 O O . SER A 1 95 ? 3.729 5.538 -5.394 1.00 95.56 95 SER A O 1
ATOM 788 N N . ARG A 1 96 ? 4.637 4.892 -7.341 1.00 95.31 96 ARG A N 1
ATOM 789 C CA . ARG A 1 96 ? 3.434 5.144 -8.154 1.00 95.31 96 ARG A CA 1
ATOM 790 C C . ARG A 1 96 ? 2.214 4.404 -7.573 1.00 95.31 96 ARG A C 1
ATOM 792 O O . ARG A 1 96 ? 2.288 3.186 -7.411 1.00 95.31 96 ARG A O 1
ATOM 799 N N . PRO A 1 97 ? 1.093 5.098 -7.292 1.00 95.81 97 PRO A N 1
ATOM 800 C CA . PRO A 1 97 ? -0.056 4.498 -6.605 1.00 95.81 97 PRO A CA 1
ATOM 801 C C . PRO A 1 97 ? -1.034 3.752 -7.520 1.00 95.81 97 PRO A C 1
ATOM 803 O O . PRO A 1 97 ? -1.826 2.961 -7.032 1.00 95.81 97 PRO A O 1
ATOM 806 N N . ARG A 1 98 ? -1.040 4.038 -8.827 1.00 95.69 98 ARG A N 1
ATOM 807 C CA . ARG A 1 98 ? -1.994 3.460 -9.788 1.00 95.69 98 ARG A CA 1
ATOM 808 C C . ARG A 1 98 ? -1.275 2.641 -10.847 1.00 95.69 98 ARG A C 1
ATOM 810 O O . ARG A 1 98 ? -0.095 2.887 -11.120 1.00 95.69 98 ARG A O 1
ATOM 817 N N . GLY A 1 99 ? -2.011 1.747 -11.509 1.00 96.25 99 GLY A N 1
ATOM 818 C CA . GLY A 1 99 ? -1.497 0.917 -12.602 1.00 96.25 99 GLY A CA 1
ATOM 819 C C . GLY A 1 99 ? -0.295 0.088 -12.162 1.00 96.25 99 GLY A C 1
ATOM 820 O O . GLY A 1 99 ? 0.741 0.115 -12.827 1.00 96.25 99 GLY A O 1
ATOM 821 N N . THR A 1 100 ? -0.403 -0.526 -10.987 1.00 96.75 100 THR A N 1
ATOM 822 C CA . THR A 1 100 ? 0.563 -1.471 -10.440 1.00 96.75 100 THR A CA 1
ATOM 823 C C . THR A 1 100 ? 0.147 -2.880 -10.840 1.00 96.75 100 THR A C 1
ATOM 825 O O . THR A 1 100 ? -1.015 -3.250 -10.717 1.00 96.75 100 THR A O 1
ATOM 828 N N . VAL A 1 101 ? 1.093 -3.658 -11.359 1.00 95.25 101 VAL A N 1
ATOM 829 C CA . VAL A 1 101 ? 0.895 -5.078 -11.639 1.00 95.25 101 VAL A CA 1
ATOM 830 C C . VAL A 1 101 ? 1.072 -5.813 -10.317 1.00 95.25 101 VAL A C 1
ATOM 832 O O . VAL A 1 101 ? 2.189 -5.893 -9.803 1.00 95.25 101 VAL A O 1
ATOM 835 N N . GLU A 1 102 ? -0.028 -6.297 -9.741 1.00 93.81 102 GLU A N 1
ATOM 836 C CA . GLU A 1 102 ? -0.074 -6.796 -8.360 1.00 93.81 102 GLU A CA 1
ATOM 837 C C . GLU A 1 102 ? 0.919 -7.935 -8.103 1.00 93.81 102 GLU A C 1
ATOM 839 O O . GLU A 1 102 ? 1.679 -7.864 -7.136 1.00 93.81 102 GLU A O 1
ATOM 844 N N . ARG A 1 103 ? 1.010 -8.900 -9.030 1.00 93.00 103 ARG A N 1
ATOM 845 C CA . ARG A 1 103 ? 1.942 -10.041 -8.959 1.00 93.00 103 ARG A CA 1
ATOM 846 C C . ARG A 1 103 ? 3.400 -9.623 -8.736 1.00 93.00 103 ARG A C 1
ATOM 848 O O . ARG A 1 103 ? 4.110 -10.279 -7.985 1.00 93.00 103 ARG A O 1
ATOM 855 N N . TYR A 1 104 ? 3.841 -8.533 -9.367 1.00 93.12 104 TYR A N 1
ATOM 856 C CA . TYR A 1 104 ? 5.228 -8.055 -9.287 1.00 93.12 104 TYR A CA 1
ATOM 857 C C . TYR A 1 104 ? 5.404 -6.860 -8.338 1.00 93.12 104 TYR A C 1
ATOM 859 O O . TYR A 1 104 ? 6.530 -6.469 -8.048 1.00 93.12 104 TYR A O 1
ATOM 867 N N . ARG A 1 105 ? 4.310 -6.238 -7.872 1.00 95.06 105 ARG A N 1
ATOM 868 C CA . ARG A 1 105 ? 4.310 -4.961 -7.127 1.00 95.06 105 ARG A CA 1
ATOM 869 C C . ARG A 1 105 ? 5.092 -3.838 -7.823 1.00 95.06 105 ARG A C 1
ATOM 871 O O . ARG A 1 105 ? 5.688 -2.967 -7.187 1.00 95.06 105 ARG A O 1
ATOM 878 N N . LEU A 1 106 ? 5.054 -3.825 -9.153 1.00 95.62 106 LEU A N 1
ATOM 879 C CA . LEU A 1 106 ? 5.704 -2.819 -9.991 1.00 95.62 106 LEU A CA 1
ATOM 880 C C . LEU A 1 106 ? 4.668 -1.986 -10.735 1.00 95.62 106 LEU A C 1
ATOM 882 O O . LEU A 1 106 ? 3.602 -2.469 -11.099 1.00 95.62 106 LEU A O 1
ATOM 886 N N . SER A 1 107 ? 4.982 -0.721 -10.998 1.00 97.19 107 SER A N 1
ATOM 887 C CA . SER A 1 107 ? 4.179 0.097 -11.911 1.00 97.19 107 SER A CA 1
ATOM 888 C C . SER A 1 107 ? 4.258 -0.453 -13.334 1.00 97.19 107 SER A C 1
ATOM 890 O O . SER A 1 107 ? 5.306 -0.959 -13.726 1.00 97.19 107 SER A O 1
ATOM 892 N N . ARG A 1 108 ? 3.212 -0.247 -14.141 1.00 96.88 108 ARG A N 1
ATOM 893 C CA . ARG A 1 108 ? 3.178 -0.640 -15.561 1.00 96.88 108 ARG A CA 1
ATOM 894 C C . ARG A 1 108 ? 4.387 -0.159 -16.377 1.00 96.88 108 ARG A C 1
ATOM 896 O O . ARG A 1 108 ? 4.786 -0.828 -17.314 1.00 96.88 108 ARG A O 1
ATOM 903 N N . ILE A 1 109 ? 4.969 0.991 -16.019 1.00 96.75 109 ILE A N 1
ATOM 904 C CA . ILE A 1 109 ? 6.108 1.596 -16.730 1.00 96.75 109 ILE A CA 1
ATOM 905 C C . ILE A 1 109 ? 7.383 0.799 -16.446 1.00 96.75 109 ILE A C 1
ATOM 907 O O . ILE A 1 109 ? 8.063 0.369 -17.370 1.00 96.75 109 ILE A O 1
ATOM 911 N N . VAL A 1 110 ? 7.668 0.565 -15.161 1.00 96.38 110 VAL A N 1
ATOM 912 C CA . VAL A 1 110 ? 8.834 -0.221 -14.727 1.00 96.38 110 VAL A CA 1
ATOM 913 C C . VAL A 1 110 ? 8.677 -1.680 -15.140 1.00 96.38 110 VAL A C 1
ATOM 915 O O . VAL A 1 110 ? 9.626 -2.280 -15.624 1.00 96.38 110 VAL A O 1
ATOM 918 N N . TRP A 1 111 ? 7.474 -2.237 -14.998 1.00 97.19 111 TRP A N 1
ATOM 919 C CA . TRP A 1 111 ? 7.173 -3.599 -15.423 1.00 97.19 111 TRP A CA 1
ATOM 920 C C . TRP A 1 111 ? 7.424 -3.783 -16.922 1.00 97.19 111 TRP A C 1
ATOM 922 O O . TRP A 1 111 ? 8.149 -4.699 -17.289 1.00 97.19 111 TRP A O 1
ATOM 932 N N . ARG A 1 112 ? 6.927 -2.865 -17.767 1.00 96.44 112 ARG A N 1
ATOM 933 C CA . ARG A 1 112 ? 7.174 -2.898 -19.214 1.00 96.44 112 ARG A CA 1
ATOM 934 C C . ARG A 1 112 ? 8.663 -2.794 -19.537 1.00 96.44 112 ARG A C 1
ATOM 936 O O . ARG A 1 112 ? 9.161 -3.611 -20.290 1.00 96.44 112 ARG A O 1
ATOM 943 N N . HIS A 1 113 ? 9.384 -1.872 -18.899 1.00 96.50 113 HIS A N 1
ATOM 944 C CA . HIS A 1 113 ? 10.832 -1.760 -19.079 1.00 96.50 113 HIS A CA 1
ATOM 945 C C . HIS A 1 113 ? 11.556 -3.071 -18.726 1.00 96.50 113 HIS A C 1
ATOM 947 O O . HIS A 1 113 ? 12.420 -3.519 -19.464 1.00 96.50 113 HIS A O 1
ATOM 953 N N . LEU A 1 114 ? 11.217 -3.727 -17.612 1.00 96.19 114 LEU A N 1
ATOM 954 C CA . LEU A 1 114 ? 11.850 -5.003 -17.259 1.00 96.19 114 LEU A CA 1
ATOM 955 C C . LEU A 1 114 ? 11.441 -6.152 -18.193 1.00 96.19 114 LEU A C 1
ATOM 957 O O . LEU A 1 114 ? 12.271 -7.015 -18.464 1.00 96.19 114 LEU A O 1
ATOM 961 N N . ALA A 1 115 ? 10.198 -6.160 -18.678 1.00 96.25 115 ALA A N 1
ATOM 962 C CA . ALA A 1 115 ? 9.705 -7.153 -19.627 1.00 96.25 115 ALA A CA 1
ATOM 963 C C . ALA A 1 115 ? 10.373 -7.012 -21.005 1.00 96.25 115 ALA A C 1
ATOM 965 O O . ALA A 1 115 ? 10.857 -8.000 -21.539 1.00 96.25 115 ALA A O 1
ATOM 966 N N . ASP A 1 116 ? 10.467 -5.791 -21.541 1.00 95.50 116 ASP A N 1
ATOM 967 C CA . ASP A 1 116 ? 11.047 -5.524 -22.866 1.00 95.50 116 ASP A CA 1
ATOM 968 C C . ASP A 1 116 ? 12.532 -5.917 -22.940 1.00 95.50 116 ASP A C 1
ATOM 970 O O . ASP A 1 116 ? 12.9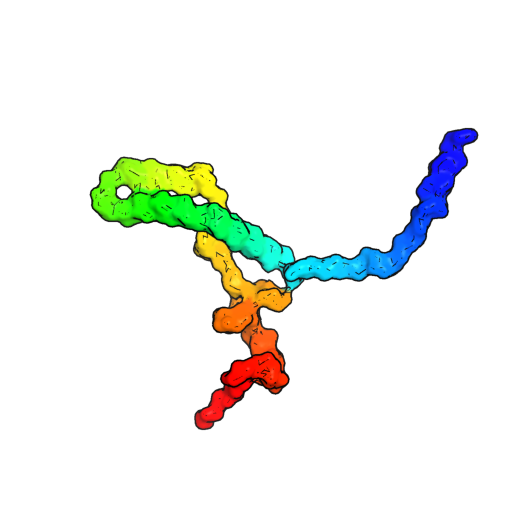98 -6.390 -23.972 1.00 95.50 116 ASP A O 1
ATOM 974 N N . TYR A 1 117 ? 13.270 -5.766 -21.834 1.00 95.81 117 TYR A N 1
ATOM 975 C CA . TYR A 1 117 ? 14.673 -6.182 -21.726 1.00 95.81 117 TYR A CA 1
ATOM 976 C C . TYR A 1 117 ? 14.851 -7.609 -21.178 1.00 95.81 117 TYR A C 1
ATOM 978 O O . TYR A 1 117 ? 15.940 -7.938 -20.708 1.00 95.81 117 TYR A O 1
ATOM 986 N N . ASN A 1 118 ? 13.803 -8.442 -21.181 1.00 94.69 118 ASN A N 1
ATOM 987 C CA . ASN A 1 118 ? 13.838 -9.844 -20.737 1.00 94.69 118 ASN A CA 1
ATOM 988 C C . ASN A 1 118 ? 14.419 -10.054 -19.321 1.00 94.69 118 ASN A C 1
ATOM 990 O O . ASN A 1 118 ? 15.021 -11.082 -19.022 1.00 94.69 118 ASN A O 1
ATOM 994 N N . LYS A 1 119 ? 14.233 -9.084 -18.416 1.00 95.94 119 LYS A N 1
ATOM 995 C CA . LYS A 1 119 ? 14.685 -9.165 -17.012 1.00 95.94 119 LYS A CA 1
ATOM 996 C C . LYS A 1 119 ? 13.670 -9.860 -16.100 1.00 95.94 119 LYS A C 1
ATOM 998 O O . LYS A 1 119 ? 13.961 -10.094 -14.929 1.00 95.94 119 LYS A O 1
ATOM 1003 N N . LEU A 1 120 ? 12.467 -10.140 -16.605 1.00 93.75 120 LEU A N 1
ATOM 1004 C CA . LEU A 1 120 ? 11.420 -10.885 -15.908 1.00 93.75 120 LEU A CA 1
ATOM 1005 C C . LEU A 1 120 ? 11.331 -12.295 -16.484 1.00 93.75 120 LEU A C 1
ATOM 1007 O O . LEU A 1 120 ? 11.227 -12.467 -17.696 1.00 93.75 120 LEU A O 1
ATOM 1011 N N . SER A 1 121 ? 11.323 -13.301 -15.613 1.00 92.88 121 SER A N 1
ATOM 1012 C CA . SER A 1 121 ? 11.165 -14.687 -16.042 1.00 92.88 121 SER A CA 1
ATOM 1013 C C . SER A 1 121 ? 9.760 -14.931 -16.600 1.00 92.88 121 SER A C 1
ATOM 1015 O O . SER A 1 121 ? 8.757 -14.514 -16.015 1.00 92.88 121 SER A O 1
ATOM 1017 N N . SER A 1 122 ? 9.696 -15.649 -17.725 1.00 90.50 122 SER A N 1
ATOM 1018 C CA . SER A 1 122 ? 8.452 -16.115 -18.363 1.00 90.50 122 SER A CA 1
ATOM 1019 C C . SER A 1 122 ? 7.476 -15.016 -18.810 1.00 90.50 122 SER A C 1
ATOM 1021 O O . SER A 1 122 ? 6.294 -15.289 -19.003 1.00 90.50 122 SER A O 1
ATOM 1023 N N . VAL A 1 123 ? 7.934 -13.770 -18.966 1.00 94.81 123 VAL A N 1
ATOM 1024 C CA . VAL A 1 123 ? 7.116 -12.689 -19.532 1.00 94.81 123 VAL A CA 1
ATOM 1025 C C . VAL A 1 123 ? 7.469 -12.544 -21.006 1.00 94.81 123 VAL A C 1
ATOM 1027 O O . VAL A 1 123 ? 8.590 -12.179 -21.340 1.00 94.81 123 VAL A O 1
ATOM 1030 N N . GLN A 1 124 ? 6.507 -12.826 -21.880 1.00 94.12 124 GLN A N 1
ATOM 1031 C CA . GLN A 1 124 ? 6.626 -12.649 -23.326 1.00 94.12 124 GLN A CA 1
ATOM 1032 C C . GLN A 1 124 ? 5.498 -11.745 -23.825 1.00 94.12 124 GLN A C 1
ATOM 1034 O O . GLN A 1 124 ? 4.466 -11.589 -23.163 1.00 94.12 124 GLN A O 1
ATOM 1039 N N . LYS A 1 125 ? 5.698 -11.117 -24.987 1.00 94.38 125 LYS A N 1
ATOM 1040 C CA . LYS A 1 125 ? 4.618 -10.392 -25.661 1.00 94.38 125 LYS A CA 1
ATOM 1041 C C . LYS A 1 125 ? 3.570 -11.404 -26.120 1.00 94.38 125 LYS A C 1
ATOM 1043 O O . LYS A 1 125 ? 3.925 -12.457 -26.637 1.00 94.38 125 LYS A O 1
ATOM 1048 N N . ALA A 1 126 ? 2.299 -11.084 -25.907 1.00 94.94 126 ALA A N 1
ATOM 1049 C CA . ALA A 1 126 ? 1.211 -11.897 -26.424 1.00 94.94 126 ALA A CA 1
ATOM 1050 C C . ALA A 1 126 ? 1.197 -11.804 -27.957 1.00 94.94 126 ALA A C 1
ATOM 1052 O O . ALA A 1 126 ? 1.328 -10.712 -28.511 1.00 94.94 126 ALA A O 1
ATOM 1053 N N . ILE A 1 127 ? 1.075 -12.958 -28.604 1.00 95.69 127 ILE A N 1
ATOM 1054 C CA . ILE A 1 127 ? 0.975 -13.118 -30.052 1.00 95.69 127 ILE A CA 1
ATOM 1055 C C . ILE A 1 127 ? -0.320 -13.893 -30.267 1.00 95.69 127 ILE A C 1
ATOM 1057 O O . ILE A 1 127 ? -0.481 -14.975 -29.701 1.00 95.69 127 ILE A O 1
ATOM 1061 N N . TRP A 1 128 ? -1.248 -13.297 -31.001 1.00 94.19 128 TRP A N 1
ATOM 1062 C CA . TRP A 1 128 ? -2.520 -13.888 -31.397 1.00 94.19 128 TRP A CA 1
ATOM 1063 C C . TRP A 1 128 ? -2.757 -13.598 -32.873 1.00 94.19 128 TRP A C 1
ATOM 1065 O O . TRP A 1 128 ? -2.207 -12.580 -33.360 1.00 94.19 128 TRP A O 1
#

pLDDT: mean 85.53, std 18.39, range [41.62, 97.19]

Solvent-accessible surface area (backbone atoms only — not comparable to full-atom values): 7752 Å² total; per-residue (Å²): 133,69,69,66,59,58,57,56,64,66,72,66,59,72,78,76,54,75,74,79,64,56,72,75,77,57,98,49,77,39,74,66,44,50,54,42,50,53,30,52,51,41,20,64,74,44,42,67,66,51,49,55,39,50,49,54,44,68,42,83,87,55,59,69,67,61,23,51,50,31,49,51,50,55,63,73,75,45,61,84,53,40,43,69,86,77,57,72,74,39,9,78,74,73,43,41,68,63,67,43,44,74,95,77,37,27,25,55,68,60,44,46,55,36,38,76,68,62,72,40,86,94,58,73,83,88,81,131

Secondary structure (DSSP, 8-state):
--HHHHHHHHTTS----GGGGS----SSSSHHHHHHHHHHHHHHHHHHHHHHHHHHHH-TTS-HHHHHHHHHHHHHHS-GGG-GGG-----TTT---SSEEGGGTEEHHHHHHHHHTT-STT------

InterPro domains:
  IPR001209 Small ribosomal subunit protein uS14 [PF00253] (77-126)
  IPR001209 Small ribosomal subunit protein uS14 [PTHR19836] (25-128)

Sequence (128 aa):
MMLDKICRRLLSSPLRSVVDQQQVRQKWADWRMIKDNKRRQCVKNHFEERIRHLAVKKATVLPPELQAVAAKEVEEKFPRDASYIRVVNRCSVTSRPRGTVERYRLSRIVWRHLADYNKLSSVQKAIW

Organism: Artemia franciscana (NCBI:txid6661)

Foldseek 3Di:
DPVVVVVVVVVPDDPPPCVVPPPPPDLDQDVLVVVLVVLVVLLVVCVPVLVVLVCQLPDPPDDVVSNVVSVVCNVPVGDPSNDPVPHALAQSPNRHRPCAPNVNSHHPVVVVVCLVVVVDPPRDDDDD

Radius of gyration: 25.89 Å; Cα contacts (8 Å, |Δi|>4): 96; chains: 1; bounding box: 69×53×57 Å

Mean predicted aligned error: 10.91 Å